Protein AF-A0AAE9FAP2-F1 (afdb_monomer_lite)

pLDDT: mean 71.04, std 22.01, range [30.44, 96.81]

Sequence (144 aa):
MKKTILITVIVCLCLGNKVHADNLEVANSSASSSAPNTLQRITKAFCDNDDELAKISCMSASDHEQLWGGIVKHGLARVLNVLLIREALVLIGKEELRKALNLPPPHPWAPYNSTKPSDAKIALAPTIEAYFNLMEPRQKNSQP

Structure (mmCIF, N/CA/C/O backbone):
data_AF-A0AAE9FAP2-F1
#
_entry.id   AF-A0AAE9FAP2-F1
#
loop_
_atom_site.group_PDB
_atom_site.id
_atom_site.type_symbol
_atom_site.label_atom_id
_atom_site.label_alt_id
_atom_site.label_comp_id
_atom_site.label_asym_id
_atom_site.label_entity_id
_atom_site.label_seq_id
_atom_site.pdbx_PDB_ins_code
_atom_site.Cartn_x
_atom_site.Cartn_y
_atom_site.Cartn_z
_atom_site.occupancy
_atom_site.B_iso_or_equiv
_atom_site.auth_seq_id
_atom_site.auth_comp_id
_atom_site.auth_asym_id
_atom_site.auth_atom_id
_atom_site.pdbx_PDB_model_num
ATOM 1 N N . MET A 1 1 ? -6.753 -17.429 -29.129 1.00 48.62 1 MET A N 1
ATOM 2 C CA . MET A 1 1 ? -5.318 -17.262 -28.795 1.00 48.62 1 MET A CA 1
ATOM 3 C C . MET A 1 1 ? -5.054 -16.194 -27.730 1.00 48.62 1 MET A C 1
ATOM 5 O O . MET A 1 1 ? -4.406 -16.517 -26.750 1.00 48.62 1 MET A O 1
ATOM 9 N N . LYS A 1 2 ? -5.598 -14.967 -27.825 1.00 46.00 2 LYS A N 1
ATOM 10 C CA . LYS A 1 2 ? -5.372 -13.903 -26.812 1.00 46.00 2 LYS A CA 1
ATOM 11 C C . LYS A 1 2 ? -5.878 -14.229 -25.391 1.00 46.00 2 LYS A C 1
ATOM 13 O O . LYS A 1 2 ? -5.261 -13.826 -24.416 1.00 46.00 2 LYS A O 1
ATOM 18 N N . LYS A 1 3 ? -6.977 -14.985 -25.269 1.00 41.38 3 LYS A N 1
ATOM 19 C CA . LYS A 1 3 ? -7.582 -15.344 -23.970 1.00 41.38 3 LYS A CA 1
ATOM 20 C C . LYS A 1 3 ? -6.764 -16.380 -23.185 1.00 41.38 3 LYS A C 1
ATOM 22 O O . LYS A 1 3 ? -6.716 -16.306 -21.968 1.00 41.38 3 LYS A O 1
ATOM 27 N N . THR A 1 4 ? -6.085 -17.298 -23.873 1.00 41.66 4 THR A N 1
ATOM 28 C CA . THR A 1 4 ? -5.275 -18.351 -23.242 1.00 41.66 4 THR A CA 1
ATOM 29 C C . THR A 1 4 ? -4.022 -17.769 -22.589 1.00 41.66 4 THR A C 1
ATOM 31 O O . THR A 1 4 ? -3.713 -18.118 -21.462 1.00 41.66 4 THR A O 1
ATOM 34 N N . ILE A 1 5 ? -3.378 -16.796 -23.245 1.00 53.50 5 ILE A N 1
ATOM 35 C CA . ILE A 1 5 ? -2.185 -16.102 -22.730 1.00 53.50 5 ILE A CA 1
ATOM 36 C C . ILE A 1 5 ? -2.513 -15.311 -21.454 1.00 53.50 5 ILE A C 1
ATOM 38 O O . ILE A 1 5 ? -1.747 -15.343 -20.497 1.00 53.50 5 ILE A O 1
ATOM 42 N N . LEU A 1 6 ? -3.682 -14.661 -21.403 1.00 40.03 6 LEU A N 1
ATOM 43 C CA . LEU A 1 6 ? -4.137 -13.933 -20.214 1.00 40.03 6 LEU A CA 1
ATOM 44 C C . LEU A 1 6 ? -4.354 -14.871 -19.014 1.00 40.03 6 LEU A C 1
ATOM 46 O O . LEU A 1 6 ? -3.958 -14.542 -17.901 1.00 40.03 6 LEU A O 1
ATOM 50 N N . ILE A 1 7 ? -4.932 -16.054 -19.247 1.00 53.59 7 ILE A N 1
ATOM 51 C CA . ILE A 1 7 ? -5.161 -17.060 -18.198 1.00 53.59 7 ILE A CA 1
ATOM 52 C C . ILE A 1 7 ? -3.824 -17.617 -17.683 1.00 53.59 7 ILE A C 1
ATOM 54 O O . ILE A 1 7 ? -3.656 -17.775 -16.478 1.00 53.59 7 ILE A O 1
ATOM 58 N N . THR A 1 8 ? -2.840 -17.836 -18.560 1.00 51.69 8 THR A N 1
ATOM 59 C CA . THR A 1 8 ? -1.505 -18.316 -18.162 1.00 51.69 8 THR A CA 1
ATOM 60 C C . THR A 1 8 ? -0.732 -17.288 -17.326 1.00 51.69 8 THR A C 1
ATOM 62 O O . THR A 1 8 ? -0.092 -17.661 -16.346 1.00 51.69 8 THR A O 1
ATOM 65 N N . VAL A 1 9 ? -0.835 -15.991 -17.644 1.00 54.06 9 VAL A N 1
ATOM 66 C CA . VAL A 1 9 ? -0.182 -14.917 -16.866 1.00 54.06 9 VAL A CA 1
ATOM 67 C C . VAL A 1 9 ? -0.787 -14.786 -15.462 1.00 54.06 9 VAL A C 1
ATOM 69 O O . VAL A 1 9 ? -0.052 -14.607 -14.493 1.00 54.06 9 VAL A O 1
ATOM 72 N N . ILE A 1 10 ? -2.110 -14.939 -15.330 1.00 54.16 10 ILE A N 1
ATOM 73 C CA . ILE A 1 10 ? -2.806 -14.876 -14.033 1.00 54.16 10 ILE A CA 1
ATOM 74 C C . ILE A 1 10 ? -2.420 -16.063 -13.137 1.00 54.16 10 ILE A C 1
ATOM 76 O O . ILE A 1 10 ? -2.180 -15.877 -11.947 1.00 54.16 10 ILE A O 1
ATOM 80 N N . VAL A 1 11 ? -2.293 -17.270 -13.699 1.00 50.56 11 VAL A N 1
ATOM 81 C CA . VAL A 1 11 ? -1.907 -18.473 -12.938 1.00 50.56 11 VAL A CA 1
ATOM 82 C C . VAL A 1 11 ? -0.455 -18.400 -12.440 1.00 50.56 11 VAL A C 1
ATOM 84 O O . VAL A 1 11 ? -0.176 -18.840 -11.325 1.00 50.56 11 VAL A O 1
ATOM 87 N N . CYS A 1 12 ? 0.463 -17.788 -13.198 1.00 51.97 12 CYS A N 1
ATOM 88 C CA . CYS A 1 12 ? 1.859 -17.622 -12.769 1.00 51.97 12 CYS A CA 1
ATOM 89 C C . CYS A 1 12 ? 2.040 -16.637 -11.601 1.00 51.97 12 CYS A C 1
ATOM 91 O O . CYS A 1 12 ? 2.922 -16.845 -10.771 1.00 51.97 12 CYS A O 1
ATOM 93 N N . LEU A 1 13 ? 1.203 -15.600 -11.490 1.00 51.97 13 LEU A N 1
ATOM 94 C CA . LEU A 1 13 ? 1.280 -14.612 -10.401 1.00 51.97 13 LEU A CA 1
ATOM 95 C C . LEU A 1 13 ? 0.835 -15.166 -9.034 1.00 51.97 13 LEU A C 1
ATOM 97 O O . LEU A 1 13 ? 1.228 -14.626 -8.002 1.00 51.97 13 LEU A O 1
ATOM 101 N N . CYS A 1 14 ? 0.049 -16.247 -8.998 1.00 52.81 14 CYS A N 1
ATOM 102 C CA . CYS A 1 14 ? -0.515 -16.784 -7.753 1.00 52.81 14 CYS A CA 1
ATOM 103 C C . CYS A 1 14 ? 0.345 -17.857 -7.059 1.00 52.81 14 CYS A C 1
ATOM 105 O O . CYS A 1 14 ? 0.054 -18.204 -5.917 1.00 52.81 14 CYS A O 1
ATOM 107 N N . LEU A 1 15 ? 1.388 -18.392 -7.704 1.00 47.09 15 LEU A N 1
ATOM 108 C CA . LEU A 1 15 ? 2.140 -19.552 -7.192 1.00 47.09 15 LEU A CA 1
ATOM 109 C C . LEU A 1 15 ? 3.499 -19.205 -6.546 1.00 47.09 15 LEU A C 1
ATOM 111 O O . LEU A 1 15 ? 4.225 -20.109 -6.145 1.00 47.09 15 LEU A O 1
ATOM 115 N N . GLY A 1 16 ? 3.848 -17.919 -6.427 1.00 46.66 16 GLY A N 1
ATOM 116 C CA . GLY A 1 16 ? 5.225 -17.486 -6.147 1.00 46.66 16 GLY A CA 1
ATOM 117 C C . GLY A 1 16 ? 5.615 -17.119 -4.710 1.00 46.66 16 GLY A C 1
ATOM 118 O O . GLY A 1 16 ? 6.797 -16.904 -4.486 1.00 46.66 16 GLY A O 1
ATOM 119 N N . ASN A 1 17 ? 4.705 -17.050 -3.729 1.00 49.16 17 ASN A N 1
ATOM 120 C CA . ASN A 1 17 ? 5.058 -16.542 -2.390 1.00 49.16 17 ASN A CA 1
ATOM 121 C C . ASN A 1 17 ? 4.800 -17.566 -1.277 1.00 49.16 17 ASN A C 1
ATOM 123 O O . ASN A 1 17 ? 3.792 -17.518 -0.573 1.00 49.16 17 ASN A O 1
ATOM 127 N N . LYS A 1 18 ? 5.762 -18.471 -1.083 1.00 51.16 18 LYS A N 1
ATOM 128 C CA . LYS A 1 18 ? 6.038 -19.083 0.224 1.00 51.16 18 LYS A CA 1
ATOM 129 C C . LYS A 1 18 ? 7.519 -18.907 0.531 1.00 51.16 18 LYS A C 1
ATOM 131 O O . LYS A 1 18 ? 8.317 -19.770 0.188 1.00 51.16 18 LYS A O 1
ATOM 136 N N . VAL A 1 19 ? 7.874 -17.798 1.173 1.00 46.06 19 VAL A N 1
ATOM 137 C CA . VAL A 1 19 ? 9.187 -17.625 1.805 1.00 46.06 19 VAL A CA 1
ATOM 138 C C . VAL A 1 19 ? 8.987 -16.996 3.184 1.00 46.06 19 VAL A C 1
ATOM 140 O O . VAL A 1 19 ? 8.186 -16.081 3.354 1.00 46.06 19 VAL A O 1
ATOM 143 N N . HIS A 1 20 ? 9.664 -17.610 4.153 1.00 38.31 20 HIS A N 1
ATOM 144 C CA . HIS A 1 20 ? 9.712 -17.343 5.589 1.00 38.31 20 HIS A CA 1
ATOM 145 C C . HIS A 1 20 ? 9.949 -15.864 5.932 1.00 38.31 20 HIS A C 1
ATOM 147 O O . HIS A 1 20 ? 10.788 -15.213 5.316 1.00 38.31 20 HIS A O 1
ATOM 153 N N . ALA A 1 21 ? 9.255 -15.374 6.960 1.00 35.03 21 ALA A N 1
ATOM 154 C CA . ALA A 1 21 ? 9.611 -14.143 7.653 1.00 35.03 21 ALA A CA 1
ATOM 155 C C . ALA A 1 21 ? 10.636 -14.488 8.742 1.00 35.03 21 ALA A C 1
ATOM 157 O O . ALA A 1 21 ? 10.287 -15.194 9.686 1.00 35.03 21 ALA A O 1
ATOM 158 N N . ASP A 1 22 ? 11.872 -14.012 8.599 1.00 37.62 22 ASP A N 1
ATOM 159 C CA . ASP A 1 22 ? 12.860 -13.997 9.681 1.00 37.62 22 ASP A CA 1
ATOM 160 C C . ASP A 1 22 ? 12.944 -12.584 10.276 1.00 37.62 22 ASP A C 1
ATOM 162 O O . ASP A 1 22 ? 12.761 -11.585 9.575 1.00 37.62 22 ASP A O 1
ATOM 166 N N . ASN A 1 23 ? 13.151 -12.519 11.592 1.00 44.41 23 ASN A N 1
ATOM 167 C CA . ASN A 1 23 ? 13.077 -11.312 12.418 1.00 44.41 23 ASN A CA 1
ATOM 168 C C . ASN A 1 23 ? 14.055 -10.213 11.966 1.00 44.41 23 ASN A C 1
ATOM 170 O O . ASN A 1 23 ? 15.264 -10.431 11.928 1.00 44.41 23 ASN A O 1
ATOM 174 N N . LEU A 1 24 ? 13.540 -8.999 11.741 1.00 36.00 24 LEU A N 1
ATOM 175 C CA . LEU A 1 24 ? 14.344 -7.781 11.640 1.00 36.00 24 LEU A CA 1
ATOM 176 C C . LEU A 1 24 ? 14.200 -6.984 12.943 1.00 36.00 24 LEU A C 1
ATOM 178 O O . LEU A 1 24 ? 13.154 -6.390 13.202 1.00 36.00 24 LEU A O 1
ATOM 182 N N . GLU A 1 25 ? 15.246 -6.977 13.767 1.00 37.72 25 GLU A N 1
ATOM 183 C CA . GLU A 1 25 ? 15.340 -6.062 14.906 1.00 37.72 25 GLU A CA 1
ATOM 184 C C . GLU A 1 25 ? 15.538 -4.628 14.389 1.00 37.72 25 GLU A C 1
ATOM 186 O O . GLU A 1 25 ? 16.576 -4.291 13.821 1.00 37.72 25 GLU A O 1
ATOM 191 N N . VAL A 1 26 ? 14.525 -3.775 14.564 1.00 37.22 26 VAL A N 1
ATOM 192 C CA . VAL A 1 26 ? 14.598 -2.344 14.238 1.00 37.22 26 VAL A CA 1
ATOM 193 C C . VAL A 1 26 ? 14.936 -1.564 15.505 1.00 37.22 26 VAL A C 1
ATOM 195 O O . VAL A 1 26 ? 14.155 -1.522 16.456 1.00 37.22 26 VAL A O 1
ATOM 198 N N . ALA A 1 27 ? 16.111 -0.931 15.510 1.00 35.34 27 ALA A 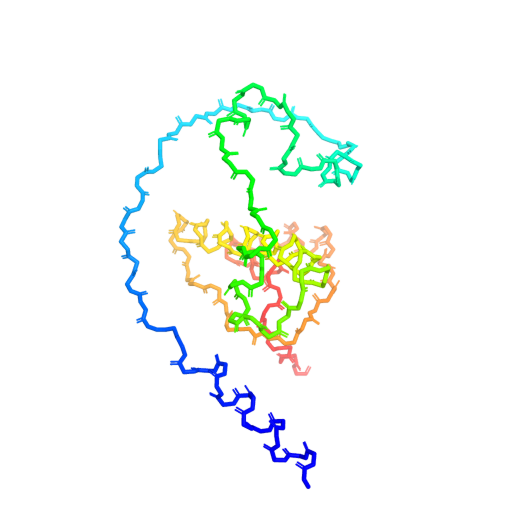N 1
ATOM 199 C CA . ALA A 1 27 ? 16.519 -0.005 16.557 1.00 35.34 27 ALA A CA 1
ATOM 200 C C . ALA A 1 27 ? 15.665 1.276 16.513 1.00 35.34 27 ALA A C 1
ATOM 202 O O . ALA A 1 27 ? 15.435 1.869 15.460 1.00 35.34 27 ALA A O 1
ATOM 203 N N . ASN A 1 28 ? 15.195 1.689 17.688 1.00 46.19 28 ASN A N 1
ATOM 204 C CA . ASN A 1 28 ? 14.275 2.799 17.898 1.00 46.19 28 ASN A CA 1
ATOM 205 C C . ASN A 1 28 ? 15.010 4.151 17.817 1.00 46.19 28 ASN A C 1
ATOM 207 O O . ASN A 1 28 ? 16.033 4.336 18.477 1.00 46.19 28 ASN A O 1
ATOM 211 N N . SER A 1 29 ? 14.484 5.128 17.076 1.00 34.41 29 SER A N 1
ATOM 212 C CA . SER A 1 29 ? 14.886 6.538 17.212 1.00 34.41 29 SER A CA 1
ATOM 213 C C . SER A 1 29 ? 13.723 7.470 16.879 1.00 34.41 29 SER A C 1
ATOM 215 O O . SER A 1 29 ? 13.209 7.505 15.764 1.00 34.41 29 SER A O 1
ATOM 217 N N . SER A 1 30 ? 13.297 8.207 17.900 1.00 35.41 30 SER A N 1
ATOM 218 C CA . SER A 1 30 ? 12.202 9.176 17.906 1.00 35.41 30 SER A CA 1
ATOM 219 C C . SER A 1 30 ? 12.674 10.556 17.428 1.00 35.41 30 SER A C 1
ATOM 221 O O . SER A 1 30 ? 13.740 10.977 17.866 1.00 35.41 30 SER A O 1
ATOM 223 N N . ALA A 1 31 ? 11.863 11.290 16.643 1.00 34.97 31 ALA A N 1
ATOM 224 C CA . ALA A 1 31 ? 11.463 12.696 16.905 1.00 34.97 31 ALA A CA 1
ATOM 225 C C . ALA A 1 31 ? 10.776 13.422 15.711 1.00 34.97 31 ALA A C 1
ATOM 227 O O . ALA A 1 31 ? 11.362 13.653 14.661 1.00 34.97 31 ALA A O 1
ATOM 228 N N . SER A 1 32 ? 9.524 13.831 15.970 1.00 30.44 32 SER A N 1
ATOM 229 C CA . SER A 1 32 ? 8.826 15.103 15.659 1.00 30.44 32 SER A CA 1
ATOM 230 C C . SER A 1 32 ? 8.789 15.747 14.250 1.00 30.44 32 SER A C 1
ATOM 232 O O . SER A 1 32 ? 9.678 16.482 13.837 1.00 30.44 32 SER A O 1
ATOM 234 N N . SER A 1 33 ? 7.614 15.585 13.624 1.00 44.47 33 SER A N 1
ATOM 235 C CA . SER A 1 33 ? 6.715 16.564 12.964 1.00 44.47 33 SER A CA 1
ATOM 236 C C . SER A 1 33 ? 7.242 17.878 12.343 1.00 44.47 33 SER A C 1
ATOM 238 O O . SER A 1 33 ? 7.433 18.870 13.042 1.00 44.47 33 SER A O 1
ATOM 240 N N . SER A 1 34 ? 7.199 17.960 11.005 1.00 31.44 34 SER A N 1
ATOM 241 C CA . SER A 1 34 ? 6.450 19.004 10.266 1.00 31.44 34 SER A CA 1
ATOM 242 C C . SER A 1 34 ? 6.321 18.654 8.767 1.00 31.44 34 SER A C 1
ATOM 244 O O . SER A 1 34 ? 7.287 18.267 8.116 1.00 31.44 34 SER A O 1
ATOM 246 N N . ALA A 1 35 ? 5.113 18.758 8.207 1.00 39.00 35 ALA A N 1
ATOM 247 C CA . ALA A 1 35 ? 4.812 18.651 6.772 1.00 39.00 35 ALA A CA 1
ATOM 248 C C . ALA A 1 35 ? 3.500 19.426 6.498 1.00 39.00 35 ALA A C 1
ATOM 250 O O . ALA A 1 35 ? 2.676 19.465 7.414 1.00 39.00 35 ALA A O 1
ATOM 251 N N . PRO A 1 36 ? 3.244 19.998 5.295 1.00 49.41 36 PRO A N 1
ATOM 252 C CA . PRO A 1 36 ? 3.697 19.440 4.021 1.00 49.41 36 PRO A CA 1
ATOM 253 C C . PRO A 1 36 ? 4.046 20.443 2.898 1.00 49.41 36 PRO A C 1
ATOM 255 O O . PRO A 1 36 ? 3.236 21.243 2.445 1.00 49.41 36 PRO A O 1
ATOM 258 N N . ASN A 1 37 ? 5.200 20.229 2.276 1.00 41.53 37 ASN A N 1
ATOM 259 C CA . ASN A 1 37 ? 5.391 20.364 0.822 1.00 41.53 37 ASN A CA 1
ATOM 260 C C . ASN A 1 37 ? 5.866 19.024 0.220 1.00 41.53 37 ASN A C 1
ATOM 262 O O . ASN A 1 37 ? 6.653 18.943 -0.724 1.00 41.53 37 ASN A O 1
ATOM 266 N N . THR A 1 38 ? 5.313 17.952 0.788 1.00 46.44 38 THR A N 1
ATOM 267 C CA . THR A 1 38 ? 5.602 16.525 0.601 1.00 46.44 38 THR A CA 1
ATOM 268 C C . THR A 1 38 ? 5.522 16.044 -0.856 1.00 46.44 38 THR A C 1
ATOM 270 O O . THR A 1 38 ? 6.105 15.023 -1.188 1.00 46.44 38 THR A O 1
ATOM 273 N N . LEU A 1 39 ? 4.858 16.767 -1.764 1.00 40.28 39 LEU A N 1
ATOM 274 C CA . LEU A 1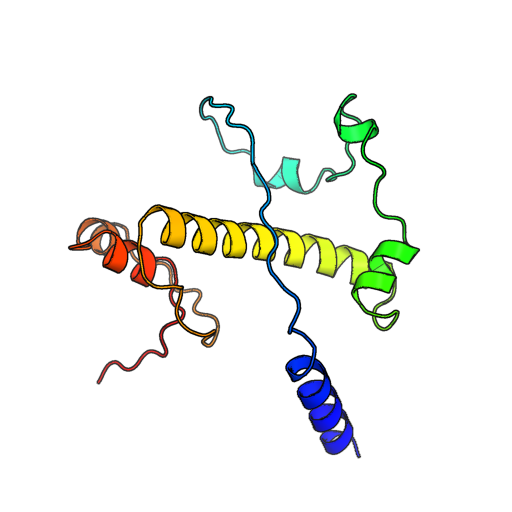 39 ? 4.629 16.290 -3.134 1.00 40.28 39 LEU A CA 1
ATOM 275 C C . LEU A 1 39 ? 5.810 16.543 -4.091 1.00 40.28 39 LEU A C 1
ATOM 277 O O . LEU A 1 39 ? 6.095 15.691 -4.924 1.00 40.28 39 LEU A O 1
ATOM 281 N N . GLN A 1 40 ? 6.533 17.661 -3.956 1.00 40.94 40 GLN A N 1
ATOM 282 C CA . GLN A 1 40 ? 7.672 17.992 -4.835 1.00 40.94 40 GLN A CA 1
ATOM 283 C C . GLN A 1 40 ? 8.988 17.342 -4.393 1.00 40.94 40 GLN A C 1
ATOM 285 O O . GLN A 1 40 ? 9.801 16.950 -5.228 1.00 40.94 40 GLN A O 1
ATOM 290 N N . ARG A 1 41 ? 9.206 17.209 -3.079 1.00 39.34 41 ARG A N 1
ATOM 291 C CA . ARG A 1 41 ? 10.447 16.631 -2.538 1.00 39.34 41 ARG A CA 1
ATOM 292 C C . ARG A 1 41 ? 10.554 15.139 -2.835 1.00 39.34 41 ARG A C 1
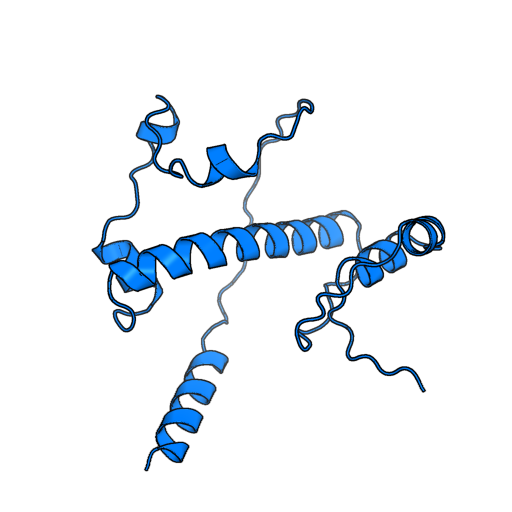ATOM 294 O O . ARG A 1 41 ? 11.635 14.622 -3.048 1.00 39.34 41 ARG A O 1
ATOM 301 N N . ILE A 1 42 ? 9.419 14.462 -2.922 1.00 46.69 42 ILE A N 1
ATOM 302 C CA . ILE A 1 42 ? 9.386 13.018 -3.062 1.00 46.69 42 ILE A CA 1
ATOM 303 C C . ILE A 1 42 ? 9.580 12.550 -4.533 1.00 46.69 42 ILE A C 1
ATOM 305 O O . ILE A 1 42 ? 9.875 11.379 -4.789 1.00 46.69 42 ILE A O 1
ATOM 309 N N . THR A 1 43 ? 9.454 13.451 -5.512 1.00 40.25 43 THR A N 1
ATOM 310 C CA . THR A 1 43 ? 9.860 13.222 -6.914 1.00 40.25 43 THR A CA 1
ATOM 311 C C . THR A 1 43 ? 11.347 13.490 -7.139 1.00 40.25 43 THR A C 1
ATOM 313 O O . THR A 1 43 ? 11.930 12.947 -8.079 1.00 40.25 43 THR A O 1
ATOM 316 N N . LYS A 1 44 ? 11.978 14.284 -6.266 1.00 46.97 44 LYS A N 1
ATOM 317 C CA . LYS A 1 44 ? 13.414 14.558 -6.275 1.00 46.97 44 LYS A CA 1
ATOM 318 C C . LYS A 1 44 ? 14.150 13.403 -5.581 1.00 46.97 44 LYS A C 1
ATOM 320 O O . LYS A 1 44 ? 14.558 13.503 -4.444 1.00 46.97 44 LYS A O 1
ATOM 325 N N . ALA A 1 45 ? 14.204 12.286 -6.303 1.00 52.09 45 ALA A N 1
ATOM 326 C CA . ALA A 1 45 ? 15.100 11.147 -6.137 1.00 52.09 45 ALA A CA 1
ATOM 327 C C . ALA A 1 45 ? 15.208 10.512 -4.729 1.00 52.09 45 ALA A C 1
ATOM 329 O O . ALA A 1 45 ? 15.841 11.033 -3.827 1.00 52.09 45 ALA A O 1
ATOM 330 N N . PHE A 1 46 ? 14.814 9.238 -4.622 1.00 52.12 46 PHE A N 1
ATOM 331 C CA . PHE A 1 46 ? 15.330 8.273 -3.622 1.00 52.12 46 PHE A CA 1
ATOM 332 C C . PHE A 1 46 ? 16.855 8.004 -3.753 1.00 52.12 46 PHE A C 1
ATOM 334 O O . PHE A 1 46 ? 17.375 7.016 -3.257 1.00 52.12 46 PHE A O 1
ATOM 341 N N . CYS A 1 47 ? 17.535 8.882 -4.479 1.00 56.88 47 CYS A N 1
ATOM 342 C CA . CYS A 1 47 ? 18.904 8.861 -4.960 1.00 56.88 47 CYS A CA 1
ATOM 343 C C . CYS A 1 47 ? 19.438 10.303 -4.962 1.00 56.88 47 CYS A C 1
ATOM 345 O O . CYS A 1 47 ? 20.176 10.687 -5.867 1.00 56.88 47 CYS A O 1
ATOM 347 N N . ASP A 1 48 ? 18.932 11.151 -4.059 1.00 52.44 48 ASP A N 1
ATOM 348 C CA . ASP A 1 48 ? 19.491 12.485 -3.866 1.00 52.44 48 ASP A CA 1
ATOM 349 C C . ASP A 1 48 ? 20.796 12.353 -3.074 1.00 52.44 48 ASP A C 1
ATOM 351 O O . ASP A 1 48 ? 20.953 11.447 -2.252 1.00 52.44 48 ASP A O 1
ATOM 355 N N . ASN A 1 49 ? 21.744 13.234 -3.374 1.00 55.84 49 ASN A N 1
ATOM 356 C CA . ASN A 1 49 ? 23.124 13.172 -2.889 1.00 55.84 49 ASN A CA 1
ATOM 357 C C . ASN A 1 49 ? 23.249 13.670 -1.439 1.00 55.84 49 ASN A C 1
ATOM 359 O O . ASN A 1 49 ? 24.132 14.470 -1.142 1.00 55.84 49 ASN A O 1
ATOM 363 N N . ASP A 1 50 ? 22.357 13.252 -0.543 1.00 67.81 50 ASP A N 1
ATOM 364 C CA . ASP A 1 50 ? 22.620 13.403 0.885 1.00 67.81 50 ASP A CA 1
ATOM 365 C C . ASP A 1 50 ? 23.806 12.490 1.231 1.00 67.81 50 ASP A C 1
ATOM 367 O O . ASP A 1 50 ? 23.827 11.330 0.818 1.00 67.81 50 ASP A O 1
ATOM 371 N N . ASP A 1 51 ? 24.787 12.985 1.989 1.00 69.69 51 ASP A N 1
ATOM 372 C CA . ASP A 1 51 ? 26.049 12.269 2.260 1.00 69.69 51 ASP A CA 1
ATOM 373 C C . ASP A 1 51 ? 25.838 10.861 2.853 1.00 69.69 51 ASP A C 1
ATOM 375 O O . ASP A 1 51 ? 26.628 9.942 2.626 1.00 69.69 51 ASP A O 1
ATOM 379 N N . GLU A 1 52 ? 24.741 10.668 3.588 1.00 69.12 52 GLU A N 1
ATOM 380 C CA . GLU A 1 52 ? 24.351 9.372 4.145 1.00 69.12 52 GLU A CA 1
ATOM 381 C C . GLU A 1 52 ? 23.599 8.485 3.139 1.00 69.12 52 GLU A C 1
ATOM 383 O O . GLU A 1 52 ? 23.802 7.270 3.132 1.00 69.12 52 GLU A O 1
ATOM 388 N N . LEU A 1 53 ? 22.780 9.059 2.246 1.00 62.66 53 LEU A N 1
ATOM 389 C CA . LEU A 1 53 ? 22.077 8.297 1.203 1.00 62.66 53 LEU A CA 1
ATOM 390 C C . LEU A 1 53 ? 23.010 7.923 0.048 1.00 62.66 53 LEU A C 1
ATOM 392 O O . LEU A 1 53 ? 22.814 6.879 -0.565 1.00 62.66 53 LEU A O 1
ATOM 396 N N . ALA A 1 54 ? 24.065 8.702 -0.197 1.00 63.16 54 ALA A N 1
ATOM 397 C CA . ALA A 1 54 ? 25.100 8.394 -1.180 1.00 63.16 54 ALA A CA 1
ATOM 398 C C . ALA A 1 54 ? 25.874 7.101 -0.851 1.00 63.16 54 ALA A C 1
ATOM 400 O O . ALA A 1 54 ? 26.437 6.473 -1.751 1.00 63.16 54 ALA A O 1
ATOM 401 N N . LYS A 1 55 ? 25.883 6.670 0.422 1.00 68.38 55 LYS A N 1
ATOM 402 C CA . LYS A 1 55 ? 26.457 5.376 0.840 1.00 68.38 55 LYS A CA 1
ATOM 403 C C . LYS A 1 55 ? 25.614 4.188 0.372 1.00 68.38 55 LYS A C 1
ATOM 405 O O . LYS A 1 55 ? 26.137 3.080 0.255 1.00 68.38 55 LYS A O 1
ATOM 410 N N . ILE A 1 56 ? 24.325 4.401 0.113 1.00 65.00 56 ILE A N 1
ATOM 411 C CA . ILE A 1 56 ? 23.412 3.374 -0.380 1.00 65.00 56 ILE A CA 1
ATOM 412 C C . ILE A 1 56 ? 23.381 3.494 -1.901 1.00 65.00 56 ILE A C 1
ATOM 414 O O . ILE A 1 56 ? 22.881 4.465 -2.461 1.00 65.00 56 ILE A O 1
ATOM 418 N N . SER A 1 57 ? 23.946 2.501 -2.587 1.00 67.44 57 SER A N 1
ATOM 419 C CA . SER A 1 57 ? 23.971 2.509 -4.047 1.00 67.44 57 SER A CA 1
ATOM 420 C C . SER A 1 57 ? 22.550 2.502 -4.613 1.00 67.44 57 SER A C 1
ATOM 422 O O . SER A 1 57 ? 21.706 1.692 -4.224 1.00 67.44 57 SER A O 1
ATOM 424 N N . CYS A 1 58 ? 22.295 3.409 -5.550 1.00 76.50 58 CYS A N 1
ATOM 425 C CA . CYS A 1 58 ? 21.048 3.442 -6.292 1.00 76.50 58 CYS A CA 1
ATOM 426 C C . CYS A 1 58 ? 20.892 2.215 -7.184 1.00 76.50 58 CYS A C 1
ATOM 428 O O . CYS A 1 58 ? 21.848 1.768 -7.815 1.00 76.50 58 CYS A O 1
ATOM 430 N N . MET A 1 59 ? 19.653 1.734 -7.298 1.00 83.62 59 MET A N 1
ATOM 431 C CA . MET A 1 59 ? 19.310 0.658 -8.222 1.00 83.62 59 MET A CA 1
ATOM 432 C C . MET A 1 59 ? 19.742 1.005 -9.648 1.00 83.62 59 MET A C 1
ATOM 434 O O . MET A 1 59 ? 19.390 2.058 -10.192 1.00 83.62 59 MET A O 1
ATOM 438 N N . SER A 1 60 ? 20.471 0.088 -10.271 1.00 88.69 60 SER A N 1
ATOM 439 C CA . SER A 1 60 ? 20.836 0.185 -11.675 1.00 88.69 60 SER A CA 1
ATOM 440 C C . SER A 1 60 ? 19.623 -0.050 -12.582 1.00 88.69 60 SER A C 1
ATOM 442 O O . SER A 1 60 ? 18.550 -0.502 -12.166 1.00 88.69 60 SER A O 1
ATOM 444 N N . ALA A 1 61 ? 19.793 0.229 -13.876 1.00 88.56 61 ALA A N 1
ATOM 445 C CA . ALA A 1 61 ? 18.763 -0.076 -14.859 1.00 88.56 61 ALA A CA 1
ATOM 446 C C . ALA A 1 61 ? 18.416 -1.573 -14.894 1.00 88.56 61 ALA A C 1
ATOM 448 O O . ALA A 1 61 ? 17.237 -1.916 -14.962 1.00 88.56 61 ALA 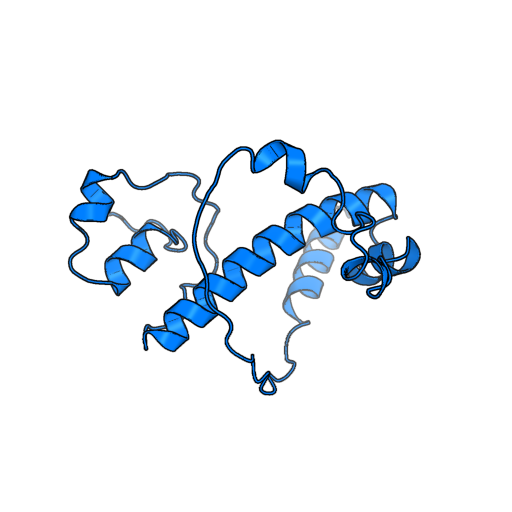A O 1
ATOM 449 N N . SER A 1 62 ? 19.437 -2.428 -14.784 1.00 91.38 62 SER A N 1
ATOM 450 C CA . SER A 1 62 ? 19.310 -3.885 -14.683 1.00 91.38 62 SER A CA 1
ATOM 451 C C . SER A 1 62 ? 18.487 -4.290 -13.464 1.00 91.38 62 SER A C 1
ATOM 453 O O . SER A 1 62 ? 17.542 -5.062 -13.603 1.00 91.38 62 SER A O 1
ATOM 455 N N . ASP A 1 63 ? 18.780 -3.721 -12.293 1.00 91.88 63 ASP A N 1
ATOM 456 C CA . ASP A 1 63 ? 18.085 -4.075 -11.046 1.00 91.88 63 ASP A CA 1
ATOM 457 C C . ASP A 1 63 ? 16.593 -3.755 -11.138 1.00 91.88 63 ASP A C 1
ATOM 459 O O . ASP A 1 63 ? 15.740 -4.535 -10.708 1.00 91.88 63 ASP A O 1
ATOM 463 N N . HIS A 1 64 ? 16.257 -2.621 -11.761 1.00 90.75 64 HIS A N 1
ATOM 464 C CA . HIS A 1 64 ? 14.865 -2.273 -12.007 1.00 90.75 64 HIS A CA 1
ATOM 465 C C . HIS A 1 64 ? 14.157 -3.298 -12.894 1.00 90.75 64 HIS A C 1
ATOM 467 O O . HIS A 1 64 ? 13.018 -3.636 -12.584 1.00 90.75 64 HIS A O 1
ATOM 473 N N . GLU A 1 65 ? 14.790 -3.778 -13.969 1.00 94.44 65 GLU A N 1
ATOM 474 C CA . GLU A 1 65 ? 14.209 -4.804 -14.849 1.00 94.44 65 GLU A CA 1
ATOM 475 C C . GLU A 1 65 ? 14.129 -6.174 -14.157 1.00 94.44 65 GLU A C 1
ATOM 477 O O . GLU A 1 65 ? 13.162 -6.917 -14.349 1.00 94.44 65 GLU A O 1
ATOM 482 N N . GLN A 1 66 ? 15.112 -6.500 -13.316 1.00 95.31 66 GLN A N 1
ATOM 483 C CA . GLN A 1 66 ? 15.201 -7.781 -12.621 1.00 95.31 66 GLN A CA 1
ATOM 484 C C . GLN A 1 66 ? 14.064 -7.986 -11.614 1.00 95.31 66 GLN A C 1
ATOM 486 O O . GLN A 1 66 ? 13.564 -9.106 -11.508 1.00 95.31 66 GLN A O 1
ATOM 491 N N . LEU A 1 67 ? 13.572 -6.921 -10.966 1.00 92.44 67 LEU A N 1
ATOM 492 C CA . LEU A 1 67 ? 12.364 -6.985 -10.122 1.00 92.44 67 LEU A CA 1
ATOM 493 C C . LEU A 1 67 ? 11.127 -7.517 -10.867 1.00 92.44 67 LEU A C 1
ATOM 495 O O . LEU A 1 67 ? 10.206 -8.043 -10.248 1.00 92.44 67 LEU A O 1
ATOM 499 N N . TRP A 1 68 ? 11.118 -7.413 -12.196 1.00 93.31 68 TRP A N 1
ATOM 500 C CA . TRP A 1 68 ? 10.044 -7.885 -13.068 1.00 93.31 68 TRP A CA 1
ATOM 501 C C . TRP A 1 68 ? 10.435 -9.126 -13.874 1.00 93.31 68 TRP A C 1
ATOM 503 O O . TRP A 1 68 ? 9.781 -9.442 -14.869 1.00 93.31 68 TRP A O 1
ATOM 513 N N . GLY A 1 69 ? 11.535 -9.795 -13.517 1.00 93.88 69 GLY A N 1
ATOM 514 C CA . GLY A 1 69 ? 12.062 -10.933 -14.272 1.00 93.88 69 GLY A CA 1
ATOM 515 C C . GLY A 1 69 ? 12.452 -10.586 -15.714 1.00 93.88 69 GLY A C 1
ATOM 516 O O . GLY A 1 69 ? 12.363 -11.439 -16.592 1.00 93.88 69 GLY A O 1
ATOM 517 N N . GLY A 1 70 ? 12.811 -9.327 -15.991 1.00 90.56 70 GLY A N 1
ATOM 518 C CA . GLY A 1 70 ? 13.165 -8.853 -17.334 1.00 90.56 70 GLY A CA 1
ATOM 519 C C . GLY A 1 70 ? 11.978 -8.635 -18.283 1.00 90.56 70 GLY A C 1
ATOM 520 O O . GLY A 1 70 ? 12.186 -8.295 -19.449 1.00 90.56 70 GLY A O 1
ATOM 521 N N . ILE A 1 71 ? 10.736 -8.803 -17.808 1.00 94.75 71 ILE A N 1
ATOM 522 C CA . ILE A 1 71 ? 9.515 -8.607 -18.610 1.00 94.75 71 ILE A CA 1
ATOM 523 C C . ILE A 1 71 ? 9.290 -7.118 -18.899 1.00 94.75 71 ILE A C 1
ATOM 525 O O . ILE A 1 71 ? 8.887 -6.734 -19.999 1.00 94.75 71 ILE A O 1
ATOM 529 N N . VAL A 1 72 ? 9.551 -6.270 -17.904 1.00 92.75 72 VAL A N 1
ATOM 530 C CA . VAL A 1 72 ? 9.353 -4.825 -17.989 1.00 92.75 72 VAL A CA 1
ATOM 531 C C . VAL A 1 72 ? 10.697 -4.146 -18.234 1.00 92.75 72 VAL A C 1
ATOM 533 O O . VAL A 1 72 ? 11.626 -4.301 -17.450 1.00 92.75 72 VAL A O 1
ATOM 536 N N . LYS A 1 73 ? 10.788 -3.363 -19.316 1.00 93.56 73 LYS A N 1
ATOM 537 C CA . LYS A 1 73 ? 11.992 -2.598 -19.672 1.00 93.56 73 LYS A CA 1
ATOM 538 C C . LYS A 1 73 ? 12.214 -1.395 -18.767 1.00 93.56 73 LYS A C 1
ATOM 540 O O . LYS A 1 73 ? 11.252 -0.820 -18.256 1.00 93.56 73 LYS A O 1
ATOM 545 N N . HIS A 1 74 ? 13.472 -0.976 -18.646 1.00 89.44 74 HIS A N 1
ATOM 546 C CA . HIS A 1 74 ? 13.965 -0.012 -17.665 1.00 89.44 74 HIS A CA 1
ATOM 547 C C . HIS A 1 74 ? 13.058 1.207 -17.460 1.00 89.44 74 HIS A C 1
ATOM 549 O O . HIS A 1 74 ? 12.703 1.513 -16.325 1.00 89.44 74 HIS A O 1
ATOM 555 N N . GLY A 1 75 ? 12.647 1.883 -18.538 1.00 86.94 75 GLY A N 1
ATOM 556 C CA . GLY A 1 75 ? 11.820 3.089 -18.438 1.00 86.94 75 GLY A CA 1
ATOM 557 C C . GLY A 1 75 ? 10.504 2.849 -17.691 1.00 86.94 75 GLY A C 1
ATOM 558 O O . GLY A 1 75 ? 10.184 3.574 -16.752 1.00 86.94 75 GLY A O 1
ATOM 559 N N . LEU A 1 76 ? 9.772 1.794 -18.057 1.00 89.38 76 LEU A N 1
ATOM 560 C CA . LEU A 1 76 ? 8.520 1.432 -17.392 1.00 89.38 76 LEU A CA 1
ATOM 561 C C . LEU A 1 76 ? 8.774 0.781 -16.025 1.00 89.38 76 LEU A C 1
ATOM 563 O O . LEU A 1 76 ? 8.067 1.082 -15.067 1.00 89.38 76 LEU A O 1
ATOM 567 N N . ALA A 1 77 ? 9.808 -0.056 -15.915 1.00 92.38 77 ALA A N 1
ATOM 568 C CA . ALA A 1 77 ? 10.163 -0.749 -14.681 1.00 92.38 77 ALA A CA 1
ATOM 569 C C . ALA A 1 77 ? 10.487 0.250 -13.572 1.00 92.38 77 ALA A C 1
ATOM 571 O O . ALA A 1 77 ? 9.964 0.143 -12.468 1.00 92.38 77 ALA A O 1
ATOM 572 N N . ARG A 1 78 ? 11.274 1.284 -13.880 1.00 87.81 78 ARG A N 1
ATOM 573 C CA . ARG A 1 78 ? 11.594 2.368 -12.950 1.00 87.81 78 ARG A CA 1
ATOM 574 C C . ARG A 1 78 ? 10.334 3.080 -12.449 1.00 87.81 78 ARG A C 1
ATOM 576 O O . ARG A 1 78 ? 10.201 3.281 -11.245 1.00 87.81 78 ARG A O 1
ATOM 583 N N . VAL A 1 79 ? 9.407 3.437 -13.343 1.00 86.62 79 VAL A N 1
ATOM 584 C CA . VAL A 1 79 ? 8.151 4.117 -12.967 1.00 86.62 79 VAL A CA 1
ATOM 585 C C . VAL A 1 79 ? 7.294 3.228 -12.066 1.00 86.62 79 VAL A C 1
ATOM 587 O O . VAL A 1 79 ? 6.851 3.677 -11.008 1.00 86.62 79 VAL A O 1
ATOM 590 N N . LEU A 1 80 ? 7.096 1.964 -12.446 1.00 89.19 80 LEU A N 1
ATOM 591 C CA . LEU A 1 80 ? 6.297 1.026 -11.660 1.00 89.19 80 LEU A CA 1
ATOM 592 C C . LEU A 1 80 ? 6.937 0.733 -10.301 1.00 89.19 80 LEU A C 1
ATOM 594 O O . LEU A 1 80 ? 6.235 0.757 -9.296 1.00 89.19 80 LEU A O 1
ATOM 598 N N . ASN A 1 81 ? 8.255 0.532 -10.245 1.00 89.94 81 ASN A N 1
ATOM 599 C CA . ASN A 1 81 ? 8.979 0.295 -8.996 1.00 89.94 81 ASN A CA 1
ATOM 600 C C . ASN A 1 81 ? 8.797 1.461 -8.018 1.00 89.94 81 ASN A C 1
ATOM 602 O O . ASN A 1 81 ? 8.475 1.234 -6.858 1.00 89.94 81 ASN A O 1
ATOM 606 N N . VAL A 1 82 ? 8.919 2.713 -8.476 1.00 84.81 82 VAL A N 1
ATOM 607 C CA . VAL A 1 82 ? 8.718 3.888 -7.607 1.00 84.81 82 VAL A CA 1
ATOM 608 C C . VAL A 1 82 ? 7.297 3.946 -7.044 1.00 84.81 82 VAL A C 1
ATOM 610 O O . VAL A 1 82 ? 7.123 4.292 -5.875 1.00 84.81 82 VAL A O 1
ATOM 613 N N . LEU A 1 83 ? 6.284 3.636 -7.854 1.00 85.94 83 LEU A N 1
ATOM 614 C CA . LEU A 1 83 ? 4.890 3.640 -7.405 1.00 85.94 83 LEU A CA 1
ATOM 615 C C . LEU A 1 83 ? 4.618 2.492 -6.429 1.00 85.94 83 LEU A C 1
ATOM 617 O O . LEU A 1 83 ? 4.085 2.715 -5.346 1.00 85.94 83 LEU A O 1
ATOM 621 N N . LEU A 1 84 ? 5.032 1.277 -6.780 1.00 88.88 84 LEU A N 1
ATOM 622 C CA . LEU A 1 84 ? 4.739 0.082 -5.996 1.00 88.88 84 LEU A CA 1
ATOM 623 C C . LEU A 1 84 ? 5.531 0.011 -4.698 1.00 88.88 84 LEU A C 1
ATOM 625 O O . LEU A 1 84 ? 4.979 -0.452 -3.709 1.00 88.88 84 LEU A O 1
ATOM 629 N N . ILE A 1 85 ? 6.771 0.506 -4.655 1.00 87.75 85 ILE A N 1
ATOM 630 C CA . ILE A 1 85 ? 7.537 0.587 -3.403 1.00 87.75 85 ILE A CA 1
ATOM 631 C C . ILE A 1 85 ? 6.811 1.484 -2.394 1.00 87.75 85 ILE A C 1
ATOM 633 O O . ILE A 1 85 ? 6.717 1.131 -1.224 1.00 87.75 85 ILE A O 1
ATOM 637 N N . ARG A 1 86 ? 6.235 2.614 -2.825 1.00 82.75 86 ARG A N 1
ATOM 638 C CA . ARG A 1 86 ? 5.470 3.491 -1.916 1.00 82.75 86 ARG A CA 1
ATOM 639 C C . ARG A 1 86 ? 4.250 2.800 -1.352 1.00 82.75 86 ARG A C 1
ATOM 641 O O . ARG A 1 86 ? 4.014 2.871 -0.151 1.00 82.75 86 ARG A O 1
ATOM 648 N N . GLU A 1 87 ? 3.487 2.151 -2.222 1.00 84.25 87 GLU A N 1
ATOM 649 C CA . GLU A 1 87 ? 2.312 1.406 -1.790 1.00 84.25 87 GLU A CA 1
ATOM 650 C C . GLU A 1 87 ? 2.730 0.268 -0.856 1.00 84.25 87 GLU A C 1
ATOM 652 O O . GLU A 1 87 ? 2.162 0.128 0.222 1.00 84.25 87 GLU A O 1
ATOM 657 N N . ALA A 1 88 ? 3.787 -0.477 -1.188 1.00 86.62 88 ALA A N 1
ATOM 658 C CA . ALA A 1 88 ? 4.325 -1.537 -0.343 1.00 86.62 88 ALA A CA 1
ATOM 659 C C . ALA A 1 88 ? 4.697 -1.028 1.056 1.00 86.62 88 ALA A C 1
ATOM 661 O O . ALA A 1 88 ? 4.293 -1.644 2.039 1.00 86.62 88 ALA A O 1
ATOM 662 N N . LEU A 1 89 ? 5.379 0.117 1.168 1.00 88.00 89 LEU A N 1
ATOM 663 C CA . LEU A 1 89 ? 5.719 0.718 2.462 1.00 88.00 89 LEU A CA 1
ATOM 664 C C . LEU A 1 89 ? 4.473 1.040 3.297 1.00 88.00 89 LEU A C 1
ATOM 666 O O . LEU A 1 89 ? 4.438 0.743 4.490 1.00 88.00 89 LEU A O 1
ATOM 670 N N . VAL A 1 90 ? 3.431 1.606 2.681 1.00 86.19 90 VAL A N 1
ATOM 671 C CA . VAL A 1 90 ? 2.165 1.904 3.373 1.00 86.19 90 VAL A CA 1
ATOM 672 C C . VAL A 1 90 ? 1.472 0.620 3.832 1.00 86.19 90 VAL A C 1
ATOM 674 O O . VAL A 1 90 ? 0.933 0.571 4.937 1.00 86.19 90 VAL A O 1
ATOM 677 N N . LEU A 1 91 ? 1.476 -0.423 3.002 1.00 86.62 91 LEU A N 1
ATOM 678 C CA . LEU A 1 91 ? 0.830 -1.698 3.311 1.00 86.62 91 LEU A CA 1
ATOM 679 C C . LEU A 1 91 ? 1.564 -2.449 4.427 1.00 86.62 91 LEU A C 1
ATOM 681 O O . LEU A 1 91 ? 0.907 -2.923 5.350 1.00 86.62 91 LEU A O 1
ATOM 685 N N . ILE A 1 92 ? 2.897 -2.512 4.368 1.00 89.88 92 ILE A N 1
ATOM 686 C CA . ILE A 1 92 ? 3.739 -3.122 5.406 1.00 89.88 92 ILE A CA 1
ATOM 687 C C . ILE A 1 92 ? 3.577 -2.358 6.719 1.00 89.88 92 ILE A C 1
ATOM 689 O O . ILE A 1 92 ? 3.317 -2.967 7.749 1.00 89.88 92 ILE A O 1
ATOM 693 N N . GLY A 1 93 ? 3.645 -1.023 6.687 1.00 91.19 93 GLY A N 1
ATOM 694 C CA . GLY A 1 93 ? 3.476 -0.208 7.891 1.00 91.19 93 GLY A CA 1
ATOM 695 C C . GLY A 1 93 ? 2.123 -0.430 8.572 1.00 91.19 93 GLY A C 1
ATOM 696 O O . GLY A 1 93 ? 2.053 -0.494 9.796 1.00 91.19 93 GLY A O 1
ATOM 697 N N . LYS A 1 94 ? 1.050 -0.603 7.792 1.00 88.38 94 LYS A N 1
ATOM 698 C CA . LYS A 1 94 ? -0.278 -0.954 8.314 1.00 88.38 94 LYS A CA 1
ATOM 699 C C . LYS A 1 94 ? -0.309 -2.346 8.944 1.00 88.38 94 LYS A C 1
ATOM 701 O O . LYS A 1 94 ? -0.834 -2.491 10.043 1.00 88.38 94 LYS A O 1
ATOM 706 N N . GLU A 1 95 ? 0.265 -3.344 8.276 1.00 90.31 95 GLU A N 1
ATOM 707 C CA . GLU A 1 95 ? 0.359 -4.716 8.791 1.00 90.31 95 GLU A CA 1
ATOM 708 C C . GLU A 1 95 ? 1.106 -4.760 10.132 1.00 90.31 95 GLU A C 1
ATOM 710 O O . GLU A 1 95 ? 0.583 -5.271 11.124 1.00 90.31 95 GLU A O 1
ATOM 715 N N . GLU A 1 96 ? 2.292 -4.152 10.186 1.00 94.88 96 GLU A N 1
ATOM 716 C CA . GLU A 1 96 ? 3.122 -4.105 11.393 1.00 94.88 96 GLU A CA 1
ATOM 717 C C . GLU A 1 96 ? 2.434 -3.336 12.524 1.00 94.88 96 GLU A C 1
ATOM 719 O O . GLU A 1 96 ? 2.472 -3.758 13.680 1.00 94.88 96 GLU A O 1
ATOM 724 N N . LEU A 1 97 ? 1.733 -2.242 12.210 1.00 94.00 97 LEU A N 1
ATOM 725 C CA . LEU A 1 97 ? 0.991 -1.481 13.210 1.00 94.00 97 LEU A CA 1
ATOM 726 C C . LEU A 1 97 ? -0.184 -2.283 13.786 1.00 94.00 97 LEU A C 1
ATOM 728 O O . LEU A 1 97 ? -0.407 -2.255 14.997 1.00 94.00 97 LEU A O 1
ATOM 732 N N . ARG A 1 98 ? -0.912 -3.040 12.955 1.00 94.75 98 ARG A N 1
ATOM 733 C CA . ARG A 1 98 ? -1.971 -3.941 13.438 1.00 94.75 98 ARG A CA 1
ATOM 734 C C . ARG A 1 98 ? -1.401 -5.026 14.343 1.00 94.75 98 ARG A C 1
ATOM 736 O O . ARG A 1 98 ? -1.942 -5.248 15.425 1.00 94.75 98 ARG A O 1
ATOM 743 N N . LYS A 1 99 ? -0.284 -5.635 13.944 1.00 95.81 99 LYS A N 1
ATOM 744 C CA . LYS A 1 99 ? 0.429 -6.634 14.748 1.00 95.81 99 LYS A CA 1
ATOM 745 C C . LYS A 1 99 ? 0.870 -6.065 16.100 1.00 95.81 99 LYS A C 1
ATOM 747 O O . LYS A 1 99 ? 0.605 -6.684 17.126 1.00 95.81 99 LYS A O 1
ATOM 752 N N . ALA A 1 100 ? 1.465 -4.872 16.123 1.00 96.81 100 ALA A N 1
ATOM 753 C CA . ALA A 1 100 ? 1.890 -4.201 17.355 1.00 96.81 100 ALA A CA 1
ATOM 754 C C . ALA A 1 100 ? 0.719 -3.888 18.307 1.00 96.81 100 ALA A C 1
ATOM 756 O O . ALA A 1 100 ? 0.888 -3.883 19.525 1.00 96.81 100 ALA A O 1
ATOM 757 N N . LEU A 1 101 ? -0.475 -3.656 17.756 1.00 96.06 101 LEU A N 1
ATOM 758 C CA . LEU A 1 101 ? -1.706 -3.396 18.506 1.00 96.06 101 LEU A CA 1
ATOM 759 C C . LEU A 1 101 ? -2.488 -4.672 18.873 1.00 96.06 101 LEU A C 1
ATOM 761 O O . LEU A 1 101 ? -3.591 -4.564 19.408 1.00 96.06 101 LEU A O 1
ATOM 765 N N . ASN A 1 102 ? -1.948 -5.866 18.597 1.00 96.50 102 ASN A N 1
ATOM 766 C CA . ASN A 1 102 ? -2.637 -7.156 18.748 1.00 96.50 102 ASN A CA 1
ATOM 767 C C . ASN A 1 102 ? -3.988 -7.223 18.007 1.00 96.50 102 ASN A C 1
ATOM 769 O O . ASN A 1 102 ? -4.927 -7.883 18.455 1.00 96.50 102 ASN A O 1
ATOM 773 N N . LEU A 1 103 ? -4.099 -6.527 16.873 1.00 95.00 103 LEU A N 1
ATOM 774 C CA . LEU A 1 103 ? -5.265 -6.587 15.996 1.00 95.00 103 LEU A CA 1
ATOM 775 C C . LEU A 1 103 ? -5.150 -7.780 15.036 1.00 95.00 103 LEU A C 1
ATOM 777 O O . LEU A 1 103 ? -4.037 -8.182 14.685 1.00 95.00 103 LEU A O 1
ATOM 781 N N . PRO A 1 104 ? -6.278 -8.326 14.543 1.00 92.12 104 PRO A N 1
ATOM 782 C CA . PRO A 1 104 ? -6.233 -9.326 13.482 1.00 92.12 104 PRO A CA 1
ATOM 783 C C . PRO A 1 104 ? -5.585 -8.730 12.224 1.00 92.12 104 PRO A C 1
ATOM 785 O O . PRO A 1 104 ? -5.664 -7.510 12.032 1.00 92.12 104 PRO A O 1
ATOM 788 N N . PRO A 1 105 ? -4.982 -9.553 11.349 1.00 89.25 105 PRO A N 1
ATOM 789 C CA . PRO A 1 105 ? -4.396 -9.073 10.103 1.00 89.25 105 PRO A CA 1
ATOM 790 C C . PRO A 1 105 ? -5.448 -8.369 9.225 1.00 89.25 105 PRO A C 1
ATOM 792 O O . PRO A 1 105 ? -6.651 -8.626 9.364 1.00 89.25 105 PRO A O 1
ATOM 795 N N . PRO A 1 106 ? -5.031 -7.479 8.308 1.00 85.81 106 PRO A N 1
ATOM 796 C CA . PRO A 1 106 ? -5.921 -6.865 7.344 1.00 85.81 106 PRO A CA 1
ATOM 797 C C . PRO A 1 106 ? -6.681 -7.910 6.537 1.00 85.81 106 PRO A C 1
ATOM 799 O O . PRO A 1 106 ? -6.198 -8.995 6.214 1.00 85.81 106 PRO A O 1
ATOM 802 N N . HIS A 1 107 ? -7.875 -7.520 6.124 1.00 85.69 107 HIS A N 1
ATOM 803 C CA . HIS A 1 107 ? -8.712 -8.361 5.293 1.00 85.69 107 HIS A CA 1
ATOM 804 C C . HIS A 1 107 ? -8.080 -8.632 3.919 1.00 85.69 107 HIS A C 1
ATOM 806 O O . HIS A 1 107 ? -7.261 -7.828 3.443 1.00 85.69 107 HIS A O 1
ATOM 812 N N . PRO A 1 108 ? -8.476 -9.741 3.259 1.00 85.50 108 PRO A N 1
ATOM 813 C CA . PRO A 1 108 ? -8.020 -10.056 1.914 1.00 85.50 108 PRO A CA 1
ATOM 814 C C . PRO A 1 108 ? -8.227 -8.887 0.958 1.00 85.50 108 PRO A C 1
ATOM 816 O O . PRO A 1 108 ? -9.157 -8.099 1.106 1.00 85.50 108 PRO A O 1
ATOM 819 N N . TRP A 1 109 ? -7.365 -8.791 -0.049 1.00 82.88 109 TRP A N 1
ATOM 820 C CA . TRP A 1 109 ? -7.483 -7.762 -1.072 1.00 82.88 109 TRP A CA 1
ATOM 821 C C . TRP A 1 109 ? -8.869 -7.776 -1.728 1.00 82.88 109 TRP A C 1
ATOM 823 O O . TRP A 1 109 ? -9.287 -8.774 -2.313 1.00 82.88 109 TRP A O 1
ATOM 833 N N . ALA A 1 110 ? -9.559 -6.640 -1.646 1.00 82.25 110 ALA A N 1
ATOM 834 C CA . ALA A 1 110 ? -10.809 -6.372 -2.342 1.00 82.25 110 ALA A CA 1
ATOM 835 C C . ALA A 1 110 ? -10.585 -5.346 -3.465 1.00 82.25 110 ALA A C 1
ATOM 837 O O . ALA A 1 110 ? -9.525 -4.709 -3.510 1.00 82.25 110 ALA A O 1
ATOM 838 N N . PRO A 1 111 ? -11.558 -5.175 -4.382 1.00 82.44 111 PRO A N 1
ATOM 839 C CA . PRO A 1 111 ? -11.499 -4.125 -5.389 1.00 82.44 111 PRO A CA 1
ATOM 840 C C . PRO A 1 111 ? -11.189 -2.766 -4.762 1.00 82.44 111 PRO A C 1
ATOM 842 O O . PRO A 1 111 ? -11.724 -2.425 -3.707 1.00 82.44 111 PRO A O 1
ATOM 845 N N . TYR A 1 112 ? -10.318 -2.004 -5.423 1.00 77.38 112 TYR A N 1
ATOM 846 C CA . TYR A 1 112 ? -9.868 -0.712 -4.926 1.00 77.38 112 TYR A CA 1
ATOM 847 C C . TYR A 1 112 ? -11.059 0.213 -4.655 1.00 77.38 112 TYR A C 1
ATOM 849 O O . TYR A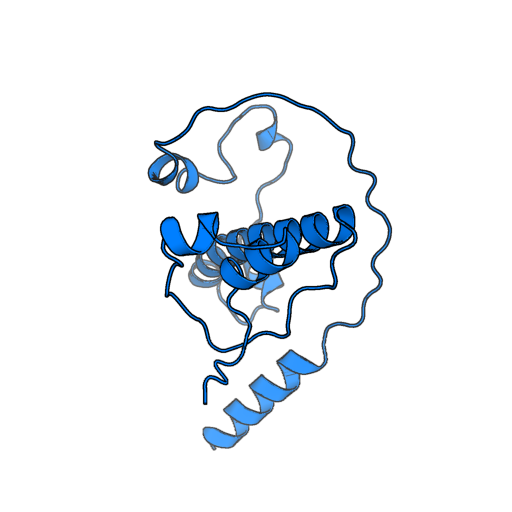 1 112 ? -11.843 0.517 -5.555 1.00 77.38 112 TYR A O 1
ATOM 857 N N . ASN A 1 113 ? -11.169 0.668 -3.409 1.00 79.81 113 ASN A N 1
ATOM 858 C CA . ASN A 1 113 ? -12.161 1.641 -2.990 1.00 79.81 113 ASN A CA 1
ATOM 859 C C . ASN A 1 113 ? -11.459 2.965 -2.670 1.00 79.81 113 ASN A C 1
ATOM 861 O O . ASN A 1 113 ? -10.791 3.094 -1.647 1.00 79.81 113 ASN A O 1
ATOM 865 N N . SER A 1 114 ? -11.626 3.955 -3.548 1.00 79.56 114 SER A N 1
ATOM 866 C CA . SER A 1 114 ? -11.079 5.307 -3.372 1.00 79.56 114 SER A CA 1
ATOM 867 C C . SER A 1 114 ? -11.904 6.185 -2.429 1.00 79.56 114 SER A C 1
ATOM 869 O O . SER A 1 114 ? -11.569 7.354 -2.227 1.00 79.56 114 SER A O 1
ATOM 871 N N . THR A 1 115 ? -13.007 5.665 -1.886 1.00 84.19 115 THR A N 1
ATOM 872 C CA . THR A 1 115 ? -13.878 6.417 -0.983 1.00 84.19 115 THR A CA 1
ATOM 873 C C . THR A 1 115 ? -13.161 6.619 0.340 1.00 84.19 115 THR A C 1
ATOM 875 O O . THR A 1 115 ? -12.916 5.669 1.083 1.00 84.19 115 THR A O 1
ATOM 878 N N . LYS A 1 116 ? -12.839 7.873 0.649 1.00 84.81 116 LYS A N 1
ATOM 879 C CA . LYS A 1 116 ? -12.283 8.234 1.949 1.00 84.81 116 LYS A CA 1
ATOM 880 C C . LYS A 1 116 ? -13.421 8.330 2.972 1.00 84.81 116 LYS A C 1
ATOM 882 O O . LYS A 1 116 ? -14.437 8.959 2.667 1.00 84.81 116 LYS A O 1
ATOM 887 N N . PRO A 1 117 ? -13.290 7.719 4.160 1.00 86.94 117 PRO A N 1
ATOM 888 C CA . PRO A 1 117 ? -14.252 7.937 5.233 1.00 86.94 117 PRO A CA 1
ATOM 889 C C . PRO A 1 117 ? -14.251 9.420 5.636 1.00 86.94 117 PRO A C 1
ATOM 891 O O . PRO A 1 117 ? -13.212 10.075 5.591 1.00 86.94 117 PRO A O 1
ATOM 894 N N . SER A 1 118 ? -15.417 9.958 6.000 1.00 91.44 118 SER A N 1
ATOM 895 C CA . SER A 1 118 ? -15.521 11.327 6.513 1.00 91.44 118 SER A CA 1
ATOM 896 C C . SER A 1 118 ? -14.953 11.429 7.927 1.00 91.44 118 SER A C 1
ATOM 898 O O . SER A 1 118 ? -15.007 10.460 8.687 1.00 91.44 118 SER A O 1
ATOM 900 N N . ASP A 1 119 ? -14.494 12.617 8.318 1.00 93.25 119 ASP A N 1
ATOM 901 C CA . ASP A 1 119 ? -13.940 12.861 9.658 1.00 93.25 119 ASP A CA 1
ATOM 902 C C . ASP A 1 119 ? -14.937 12.515 10.771 1.00 93.25 119 ASP A C 1
ATOM 904 O O . ASP A 1 119 ? -14.570 11.917 11.778 1.00 93.25 119 ASP A O 1
ATOM 908 N N . ALA A 1 120 ? -16.226 12.793 10.551 1.00 93.00 120 ALA A N 1
ATOM 909 C CA . ALA A 1 120 ? -17.288 12.392 11.470 1.00 93.00 120 ALA A CA 1
ATOM 910 C C . ALA A 1 120 ? -17.362 10.864 11.629 1.00 93.00 120 ALA A C 1
ATOM 912 O O . ALA A 1 120 ? -17.494 10.362 12.740 1.00 93.00 120 ALA A O 1
ATOM 913 N N . LYS A 1 121 ? -17.234 10.106 10.531 1.00 91.31 121 LYS A N 1
ATOM 914 C CA . LYS A 1 121 ? -17.251 8.636 10.570 1.00 91.31 121 LYS A CA 1
ATOM 915 C C . LYS A 1 121 ? -16.013 8.077 11.272 1.00 91.31 121 LYS A C 1
ATOM 917 O O . LYS A 1 121 ? -16.118 7.078 11.974 1.00 91.31 121 LYS A O 1
ATO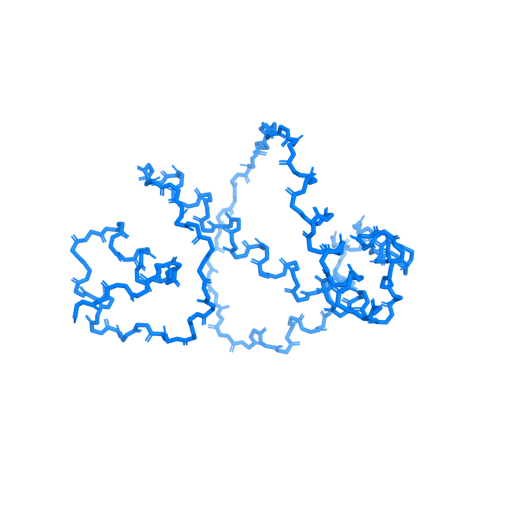M 922 N N . ILE A 1 122 ? -14.866 8.726 11.088 1.00 92.88 122 ILE A N 1
ATOM 923 C CA . ILE A 1 122 ? -13.612 8.383 11.762 1.00 92.88 122 ILE A CA 1
ATOM 924 C C . ILE A 1 122 ? -13.731 8.624 13.273 1.00 92.88 122 ILE A C 1
ATOM 926 O O . ILE A 1 122 ? -13.395 7.739 14.056 1.00 92.88 122 ILE A O 1
ATOM 930 N N . ALA A 1 123 ? -14.250 9.785 13.684 1.00 92.75 123 ALA A N 1
ATOM 931 C CA . ALA A 1 123 ? -14.419 10.148 15.093 1.00 92.75 123 ALA A CA 1
ATOM 932 C C . ALA A 1 123 ? -15.432 9.256 15.830 1.00 92.75 123 ALA A C 1
ATOM 934 O O . ALA A 1 123 ? -15.335 9.077 17.040 1.00 92.75 123 ALA A O 1
ATOM 935 N N . LEU A 1 124 ? -16.392 8.685 15.099 1.00 95.25 124 LEU A N 1
ATOM 936 C CA . LEU A 1 124 ? -17.401 7.767 15.629 1.00 95.25 124 LEU A CA 1
ATOM 937 C C . LEU A 1 124 ? -16.938 6.302 15.686 1.00 95.25 124 LEU A C 1
ATOM 939 O O . LEU A 1 124 ? -17.737 5.435 16.043 1.00 95.25 124 LEU A O 1
ATOM 943 N N . ALA A 1 125 ? -15.689 5.989 15.324 1.00 93.50 125 ALA A N 1
ATOM 944 C CA . ALA A 1 125 ? -15.184 4.623 15.396 1.00 93.50 125 ALA A CA 1
ATOM 945 C C . ALA A 1 125 ? -15.168 4.126 16.861 1.00 93.50 125 ALA A C 1
ATOM 947 O O . ALA A 1 125 ? -14.468 4.705 17.691 1.00 93.50 125 ALA A O 1
ATOM 948 N N . PRO A 1 126 ? -15.900 3.046 17.203 1.00 94.12 126 PRO A N 1
ATOM 949 C CA . PRO A 1 126 ? -16.054 2.604 18.593 1.00 94.12 126 PRO A CA 1
ATOM 950 C C . PRO A 1 126 ? -14.812 1.899 19.151 1.00 94.12 126 PRO A C 1
ATOM 952 O O . PRO A 1 126 ? -14.665 1.762 20.362 1.00 94.12 126 PRO A O 1
ATOM 955 N N . THR A 1 127 ? -13.930 1.416 18.275 1.00 95.31 127 THR A N 1
ATOM 956 C CA . THR A 1 127 ? -12.696 0.717 18.634 1.00 95.31 127 THR A CA 1
ATOM 957 C C . THR A 1 127 ? -11.575 1.108 17.680 1.00 95.31 127 THR A C 1
ATOM 959 O O . THR A 1 127 ? -11.818 1.548 16.552 1.00 95.31 127 THR A O 1
ATOM 962 N N . ILE A 1 128 ? -10.330 0.890 18.111 1.00 93.31 128 ILE A N 1
ATOM 963 C CA . ILE A 1 128 ? -9.156 1.060 17.248 1.00 93.31 128 ILE A CA 1
ATOM 964 C C . ILE A 1 128 ? -9.285 0.147 16.020 1.00 93.31 128 ILE A C 1
ATOM 966 O O . ILE A 1 128 ? -9.079 0.593 14.899 1.00 93.31 128 ILE A O 1
ATOM 970 N N . GLU A 1 129 ? -9.730 -1.099 16.191 1.00 92.56 129 GLU A N 1
ATOM 971 C CA . GLU A 1 129 ? -9.955 -2.007 15.063 1.00 92.56 129 GLU A CA 1
ATOM 972 C C . GLU A 1 129 ? -10.972 -1.456 14.049 1.00 92.56 129 GLU A C 1
ATOM 974 O O . GLU A 1 129 ? -10.728 -1.495 12.841 1.00 92.56 129 GLU A O 1
ATOM 979 N N . ALA A 1 130 ? -12.087 -0.888 14.523 1.00 92.25 130 ALA A N 1
ATOM 980 C CA . ALA A 1 130 ? -13.087 -0.269 13.660 1.00 92.25 130 ALA A CA 1
ATOM 981 C C . ALA A 1 130 ? -12.509 0.931 12.896 1.00 92.25 130 ALA A C 1
ATOM 983 O O . ALA A 1 130 ? -12.788 1.087 11.706 1.00 92.25 130 ALA A O 1
ATOM 984 N N . TYR A 1 131 ? -11.660 1.735 13.543 1.00 92.75 131 TYR A N 1
ATOM 985 C CA . TYR A 1 131 ? -10.918 2.809 12.882 1.00 92.75 131 TYR A CA 1
ATOM 986 C C . TYR A 1 131 ? -10.032 2.268 11.747 1.00 92.75 131 TYR A C 1
ATOM 988 O O . TYR A 1 131 ? -10.123 2.750 10.616 1.00 92.75 131 TYR A O 1
ATOM 996 N N . PHE A 1 132 ? -9.232 1.227 12.000 1.00 91.38 132 PHE A N 1
ATOM 997 C CA . PHE A 1 132 ? -8.388 0.629 10.958 1.00 91.38 132 PHE A CA 1
ATOM 998 C C . PHE A 1 132 ? -9.223 0.053 9.810 1.00 91.38 132 PHE A C 1
ATOM 1000 O O . PHE A 1 132 ? -8.915 0.306 8.648 1.00 91.38 132 PHE A O 1
ATOM 1007 N N . ASN A 1 133 ? -10.322 -0.642 10.111 1.00 89.44 133 ASN A N 1
ATOM 1008 C CA . ASN A 1 133 ? -11.213 -1.209 9.094 1.00 89.44 133 ASN A CA 1
ATOM 1009 C C . ASN A 1 133 ? -11.878 -0.129 8.215 1.00 89.44 133 ASN A C 1
ATOM 1011 O O . ASN A 1 133 ? -12.152 -0.381 7.042 1.00 89.44 133 ASN A O 1
ATOM 1015 N N . LEU A 1 134 ? -12.106 1.081 8.742 1.00 89.50 134 LEU A N 1
ATOM 1016 C CA . LEU A 1 134 ? -12.574 2.231 7.956 1.00 89.50 134 LEU A CA 1
ATOM 1017 C C . LEU A 1 134 ? -11.482 2.801 7.043 1.00 89.50 134 LEU A C 1
ATOM 1019 O O . LEU A 1 134 ? -11.766 3.169 5.903 1.00 89.50 134 LEU A O 1
ATOM 1023 N N . MET A 1 135 ? -10.246 2.881 7.540 1.00 86.94 135 MET A N 1
ATOM 1024 C CA . MET A 1 135 ? -9.090 3.422 6.810 1.00 86.94 135 MET A CA 1
ATOM 1025 C C . MET A 1 135 ? -8.472 2.421 5.819 1.00 86.94 135 MET A C 1
ATOM 1027 O O . MET A 1 135 ? -7.663 2.789 4.958 1.00 86.94 135 MET A O 1
ATOM 1031 N N . GLU A 1 136 ? -8.844 1.150 5.933 1.00 86.56 136 GLU A N 1
ATOM 1032 C CA . GLU A 1 136 ? -8.413 0.034 5.096 1.00 86.56 136 GLU A CA 1
ATOM 1033 C C . GLU A 1 136 ? -9.636 -0.649 4.478 1.00 86.56 136 GLU A C 1
ATOM 1035 O O . GLU A 1 136 ? -9.973 -1.770 4.870 1.00 86.56 136 GLU A O 1
ATOM 1040 N N . PRO A 1 137 ? -10.317 -0.017 3.501 1.00 72.62 137 PRO A N 1
ATOM 1041 C CA . PRO A 1 137 ? -11.519 -0.572 2.889 1.00 72.62 137 PRO A CA 1
ATOM 1042 C C . PRO A 1 137 ? -11.163 -1.721 1.931 1.00 72.62 137 PRO A C 1
ATOM 1044 O O . PRO A 1 137 ? -11.317 -1.629 0.716 1.00 72.62 137 PRO A O 1
ATOM 1047 N N . ARG A 1 138 ? -10.665 -2.821 2.501 1.00 76.12 138 ARG A N 1
ATOM 1048 C CA . ARG A 1 138 ? -10.466 -4.129 1.872 1.00 76.12 138 ARG A CA 1
ATOM 1049 C C . ARG A 1 138 ? -11.667 -5.052 2.099 1.00 76.12 138 ARG A C 1
ATOM 1051 O O . ARG A 1 138 ? -11.631 -6.225 1.759 1.00 76.12 138 ARG A O 1
ATOM 1058 N N . GLN A 1 139 ? -12.741 -4.535 2.692 1.00 65.88 139 GLN A N 1
ATOM 1059 C CA . GLN A 1 139 ? -14.007 -5.248 2.767 1.00 65.88 139 GLN A CA 1
ATOM 1060 C C . GLN A 1 139 ? -14.657 -5.274 1.390 1.00 65.88 139 GLN A C 1
ATOM 1062 O O . GLN A 1 139 ? -14.795 -4.238 0.738 1.00 65.88 139 GLN A O 1
ATOM 1067 N N . LYS A 1 140 ? -15.129 -6.448 0.963 1.00 55.62 140 LYS A N 1
ATOM 1068 C CA . LYS A 1 140 ? -16.182 -6.491 -0.050 1.00 55.62 140 LYS A CA 1
ATOM 1069 C C . LYS A 1 140 ? -17.376 -5.785 0.582 1.00 55.62 140 LYS A C 1
ATOM 1071 O O . LYS A 1 140 ? -17.811 -6.201 1.649 1.00 55.62 140 LYS A O 1
ATOM 1076 N N . ASN A 1 141 ? -17.869 -4.717 -0.039 1.00 51.34 141 ASN A N 1
ATOM 1077 C CA . ASN A 1 141 ? -19.088 -4.053 0.409 1.00 51.34 141 ASN A CA 1
ATOM 1078 C C . ASN A 1 141 ? -20.248 -5.058 0.312 1.00 51.34 141 ASN A C 1
ATOM 1080 O O . ASN A 1 141 ? -20.917 -5.150 -0.711 1.00 51.34 141 ASN A O 1
ATOM 1084 N N . SER A 1 142 ? -20.461 -5.856 1.350 1.00 40.28 142 SER A N 1
ATOM 1085 C CA . SER A 1 142 ? -21.731 -6.500 1.630 1.00 40.28 142 SER A CA 1
ATOM 1086 C C . SER A 1 142 ? -22.467 -5.567 2.577 1.00 40.28 142 SER A C 1
ATOM 1088 O O . SER A 1 142 ? -22.484 -5.783 3.786 1.00 40.28 142 SER A O 1
ATOM 1090 N N . GLN A 1 143 ? -22.997 -4.475 2.033 1.00 32.12 143 GLN A N 1
ATOM 1091 C CA . GLN A 1 143 ? -24.167 -3.877 2.660 1.00 32.12 143 GLN A CA 1
ATOM 1092 C C . GLN A 1 143 ? -25.404 -4.553 2.048 1.00 32.12 143 GLN A C 1
ATOM 1094 O O . GLN A 1 143 ? -25.413 -4.739 0.828 1.00 32.12 143 GLN A O 1
ATOM 1099 N N . PRO A 1 144 ? -26.373 -4.985 2.875 1.00 35.81 144 PRO A N 1
ATOM 1100 C CA . PRO A 1 144 ? -27.692 -5.405 2.411 1.00 35.81 144 PRO A CA 1
ATOM 1101 C C . PRO A 1 144 ? -28.458 -4.254 1.748 1.00 35.81 144 PRO A C 1
ATOM 1103 O O . PRO A 1 144 ? -28.155 -3.078 2.063 1.00 35.81 144 PRO A O 1
#

Organism: Caenorhabditis briggsae (NCBI:txid6238)

Secondary structure (DSSP, 8-state):
-HHHHHHHHHHHHTS----------------------HHHHTTS-TT---TTGGGSPPPPHHHHHHTTTTSS-HHHHHHHHHHHHHHHHHHHHHHHHHHHTTPPPPPPP-S----PPPHHHHHT-SSHHHHHHHHS--S-----

Foldseek 3Di:
DVVVVVVVVVVVVPPPDDDDDDDDDDDDDDDDDDDDVPPVVLVVDVQPPDVVSVVPDDDDLVNLCVVVVVPDGSVVSVVVCSVVVVVVVVQVVLQVVCVVVVHDGDDPADPDDPDQDDPVCLVPQPDPNSNSCNVRVRDPPPDD

Radius of gyration: 19.56 Å; chains: 1; bounding box: 54×40×48 Å